Protein AF-A0A535RP37-F1 (afdb_monomer_lite)

Secondary structure (DSSP, 8-state):
-PPPHHHHHHHHH-HHHHHHHHHGGGTTGGGSHHHHHTS-HHHHHHHHHHHHHHHHHHHHH-GGGSTTTTSTTPPPHHHHHHHHHHHHHHHHT----HHHHHHHHHHH-HHHHHHHHHHS--

Structure (mmCIF, N/CA/C/O backbone):
data_AF-A0A535RP37-F1
#
_entry.id   AF-A0A535RP37-F1
#
loop_
_atom_site.group_PDB
_atom_site.id
_atom_site.type_symbol
_atom_site.label_atom_id
_atom_site.label_alt_id
_atom_site.label_comp_id
_atom_site.label_asym_id
_atom_site.label_entity_id
_atom_site.label_seq_id
_atom_site.pdbx_PDB_ins_code
_atom_site.Cartn_x
_atom_site.Cartn_y
_atom_site.Cartn_z
_atom_site.occupancy
_atom_site.B_iso_or_equiv
_atom_site.auth_seq_id
_atom_site.auth_comp_id
_atom_site.auth_asym_id
_atom_site.auth_atom_id
_atom_site.pdbx_PDB_model_num
ATOM 1 N N . MET A 1 1 ? -8.580 6.113 -4.052 1.00 63.59 1 MET A N 1
ATOM 2 C CA . MET A 1 1 ? -8.240 6.667 -5.385 1.00 63.59 1 MET A CA 1
ATOM 3 C C . MET A 1 1 ? -7.875 5.509 -6.309 1.00 63.59 1 MET A C 1
ATOM 5 O O . MET A 1 1 ? -7.210 4.602 -5.830 1.00 63.59 1 MET A O 1
ATOM 9 N N . ILE A 1 2 ? -8.310 5.496 -7.570 1.00 74.38 2 ILE A N 1
ATOM 10 C CA . ILE A 1 2 ? -7.901 4.477 -8.559 1.00 74.38 2 ILE A CA 1
ATOM 11 C C . ILE A 1 2 ? -6.713 5.058 -9.353 1.00 74.38 2 ILE A C 1
ATOM 13 O O . ILE A 1 2 ? -6.782 6.242 -9.688 1.00 74.38 2 ILE A O 1
ATOM 17 N N . PRO A 1 3 ? -5.620 4.311 -9.610 1.00 75.12 3 PRO A N 1
ATOM 18 C CA . PRO A 1 3 ? -4.551 4.790 -10.485 1.00 75.12 3 PRO A CA 1
ATOM 19 C C . PRO A 1 3 ? -5.063 4.972 -11.919 1.00 75.12 3 PRO A C 1
ATOM 21 O O . PRO A 1 3 ? -5.871 4.174 -12.389 1.00 75.12 3 PRO A O 1
ATOM 24 N N . ASP A 1 4 ? -4.598 6.022 -12.595 1.00 79.19 4 ASP A N 1
ATOM 25 C CA . ASP A 1 4 ? -4.861 6.244 -14.017 1.00 79.19 4 ASP A CA 1
ATOM 26 C C . ASP A 1 4 ? -3.974 5.346 -14.889 1.00 79.19 4 ASP A C 1
ATOM 28 O O . ASP A 1 4 ? -2.899 4.898 -14.480 1.00 79.19 4 ASP A O 1
ATOM 32 N N . ASP A 1 5 ? -4.422 5.102 -16.120 1.00 76.75 5 ASP A N 1
ATOM 33 C CA . ASP A 1 5 ? -3.719 4.231 -17.069 1.00 76.75 5 ASP A CA 1
ATOM 34 C C . ASP A 1 5 ? -2.326 4.775 -17.431 1.00 76.75 5 ASP A C 1
ATOM 36 O O . ASP A 1 5 ? -1.399 4.007 -17.686 1.00 76.75 5 ASP A O 1
ATOM 40 N N . ALA A 1 6 ? -2.141 6.098 -17.361 1.00 74.88 6 ALA A N 1
ATOM 41 C CA . ALA A 1 6 ? -0.853 6.754 -17.570 1.00 74.88 6 ALA A CA 1
ATOM 42 C C . ALA A 1 6 ? 0.190 6.372 -16.501 1.00 74.88 6 ALA A C 1
ATOM 44 O O . ALA A 1 6 ? 1.348 6.121 -16.839 1.00 74.88 6 ALA A O 1
ATOM 45 N N . LEU A 1 7 ? -0.203 6.276 -15.222 1.00 74.94 7 LEU A N 1
ATOM 46 C CA . LEU A 1 7 ? 0.690 5.814 -14.156 1.00 74.94 7 LEU A CA 1
ATOM 47 C C . LEU A 1 7 ? 1.077 4.345 -14.349 1.00 74.94 7 LEU A C 1
ATOM 49 O O . LEU A 1 7 ? 2.227 3.989 -14.103 1.00 74.94 7 LEU A O 1
ATOM 53 N N . ILE A 1 8 ? 0.139 3.507 -14.801 1.00 75.75 8 ILE A N 1
ATOM 54 C CA . ILE A 1 8 ? 0.390 2.082 -15.060 1.00 75.75 8 ILE A CA 1
ATOM 55 C C . ILE A 1 8 ? 1.374 1.923 -16.223 1.00 75.75 8 ILE A C 1
ATOM 57 O O . ILE A 1 8 ? 2.370 1.216 -16.077 1.00 75.75 8 ILE A O 1
ATOM 61 N N . ALA A 1 9 ? 1.158 2.631 -17.336 1.00 77.06 9 ALA A N 1
ATOM 62 C CA . ALA A 1 9 ? 2.059 2.610 -18.487 1.00 77.06 9 ALA A CA 1
ATOM 63 C C . ALA A 1 9 ? 3.485 3.056 -18.111 1.00 77.06 9 ALA A C 1
ATOM 65 O O . ALA A 1 9 ? 4.450 2.340 -18.381 1.00 77.06 9 ALA A O 1
ATOM 66 N N . LEU A 1 10 ? 3.619 4.177 -17.390 1.00 74.88 10 LEU A N 1
ATOM 67 C CA . LEU A 1 10 ? 4.918 4.692 -16.945 1.00 74.88 10 LEU A CA 1
ATOM 68 C C . LEU A 1 10 ? 5.622 3.746 -15.959 1.00 74.88 10 LEU A C 1
ATOM 70 O O . LEU A 1 10 ? 6.841 3.572 -15.995 1.00 74.88 10 LEU A O 1
ATOM 74 N N . ALA A 1 11 ? 4.868 3.134 -15.047 1.00 73.12 11 ALA A N 1
ATOM 75 C CA . ALA A 1 11 ? 5.401 2.164 -14.097 1.00 73.12 11 ALA A CA 1
ATOM 76 C C . ALA A 1 11 ? 5.777 0.832 -14.763 1.00 73.12 11 ALA A C 1
ATOM 78 O O . ALA A 1 11 ? 6.674 0.153 -14.272 1.00 73.12 11 ALA A O 1
ATOM 79 N N . ARG A 1 12 ? 5.151 0.474 -15.888 1.00 74.00 12 ARG A N 1
ATOM 80 C CA . ARG A 1 12 ? 5.552 -0.681 -16.698 1.00 74.00 12 ARG A CA 1
ATOM 81 C C . ARG A 1 12 ? 6.863 -0.423 -17.439 1.00 74.00 12 ARG A C 1
ATOM 83 O O . ARG A 1 12 ? 7.732 -1.285 -17.459 1.00 74.00 12 ARG A O 1
ATOM 90 N N . GLU A 1 13 ? 7.025 0.766 -18.014 1.00 75.19 13 GLU A N 1
ATOM 91 C CA . GLU A 1 13 ? 8.242 1.152 -18.745 1.00 75.19 13 GLU A CA 1
ATOM 92 C C . GLU A 1 13 ? 9.441 1.375 -17.812 1.00 75.19 13 GLU A C 1
ATOM 94 O O . GLU A 1 13 ? 10.581 1.035 -18.139 1.00 75.19 13 GLU A O 1
ATOM 99 N N . HIS A 1 14 ? 9.193 1.933 -16.624 1.00 74.31 14 HIS A N 1
ATOM 100 C CA . HIS A 1 14 ? 10.229 2.307 -15.663 1.00 74.31 14 HIS A CA 1
ATOM 101 C C . HIS A 1 14 ? 9.884 1.885 -14.225 1.00 74.31 14 HIS A C 1
ATOM 103 O O . HIS A 1 14 ? 9.822 2.741 -13.333 1.00 74.31 14 HIS A O 1
ATOM 109 N N . PRO A 1 15 ? 9.728 0.577 -13.940 1.00 69.56 15 PRO A N 1
ATOM 110 C CA . PRO A 1 15 ? 9.230 0.096 -12.647 1.00 69.56 15 PRO A CA 1
ATOM 111 C C . PRO A 1 15 ? 10.073 0.598 -11.476 1.00 69.56 15 PRO A C 1
ATOM 113 O O . PRO A 1 15 ? 9.546 1.108 -10.491 1.00 69.56 15 PRO A O 1
ATOM 116 N N . ARG A 1 16 ? 11.401 0.577 -11.621 1.00 71.31 16 ARG A N 1
ATOM 117 C CA . ARG A 1 16 ? 12.334 1.005 -10.568 1.00 71.31 16 ARG A CA 1
ATOM 118 C C . ARG A 1 16 ? 12.379 2.521 -10.389 1.00 71.31 16 ARG A C 1
ATOM 120 O O . ARG A 1 16 ? 12.449 3.006 -9.263 1.00 71.31 16 ARG A O 1
ATOM 127 N N . GLY A 1 17 ? 12.366 3.275 -11.489 1.00 74.94 17 GLY A N 1
ATOM 128 C CA . GLY A 1 17 ? 12.471 4.736 -11.460 1.00 74.94 17 GLY A CA 1
ATOM 129 C C . GLY A 1 17 ? 11.224 5.388 -10.868 1.00 74.94 17 GLY A C 1
ATOM 130 O O . GLY A 1 17 ? 11.330 6.292 -10.036 1.00 74.94 17 GLY A O 1
ATOM 131 N N . THR A 1 18 ? 10.055 4.885 -11.258 1.00 74.62 18 THR A N 1
ATOM 132 C CA . THR A 1 18 ? 8.762 5.366 -10.771 1.00 74.62 18 THR A CA 1
ATOM 133 C C . THR A 1 18 ? 8.553 4.976 -9.309 1.00 74.62 18 THR A C 1
ATOM 135 O O . THR A 1 18 ? 8.211 5.839 -8.503 1.00 74.62 18 THR A O 1
ATOM 138 N N . GLU A 1 19 ? 8.871 3.736 -8.918 1.00 73.12 19 GLU A N 1
ATOM 139 C CA . GLU A 1 19 ? 8.762 3.316 -7.515 1.00 73.12 19 GLU A CA 1
ATOM 140 C C . GLU A 1 19 ? 9.704 4.100 -6.604 1.00 73.12 19 GLU A C 1
ATOM 142 O O . GLU A 1 19 ? 9.298 4.585 -5.551 1.00 73.12 19 GLU A O 1
ATOM 147 N N . ARG A 1 20 ? 10.957 4.305 -7.027 1.00 77.50 20 ARG A N 1
ATOM 148 C CA . ARG A 1 20 ? 11.927 5.074 -6.246 1.00 77.50 20 ARG A CA 1
ATOM 149 C C . ARG A 1 20 ? 11.483 6.523 -6.061 1.00 77.50 20 ARG A C 1
ATOM 151 O O . ARG A 1 20 ? 11.644 7.053 -4.972 1.00 77.50 20 ARG A O 1
ATOM 158 N N . ARG A 1 21 ? 10.911 7.176 -7.075 1.00 79.94 21 ARG A N 1
ATOM 159 C CA . ARG A 1 21 ? 10.391 8.547 -6.922 1.00 79.94 21 ARG A CA 1
ATOM 160 C C . ARG A 1 21 ? 9.202 8.617 -5.963 1.00 79.94 21 ARG A C 1
ATOM 162 O O . ARG A 1 21 ? 9.114 9.571 -5.197 1.00 79.94 21 ARG A O 1
ATOM 169 N N . THR A 1 22 ? 8.331 7.611 -5.991 1.00 77.19 22 THR A N 1
ATOM 170 C CA . THR A 1 22 ? 7.095 7.594 -5.198 1.00 77.19 22 THR A CA 1
ATOM 171 C C . THR A 1 22 ? 7.322 7.141 -3.754 1.00 77.19 22 THR A C 1
ATOM 173 O O . THR A 1 22 ? 6.821 7.773 -2.828 1.00 77.19 22 THR A O 1
ATOM 176 N N . LEU A 1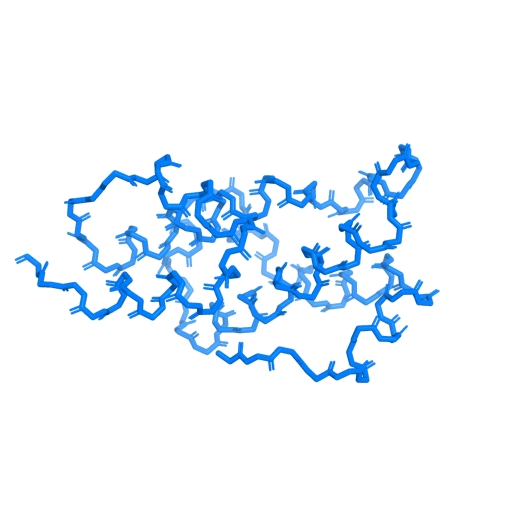 23 ? 8.080 6.061 -3.538 1.00 78.94 23 LEU A N 1
ATOM 177 C CA . LEU A 1 23 ? 8.207 5.402 -2.234 1.00 78.94 23 LEU A CA 1
ATOM 178 C C . LEU A 1 23 ? 9.438 5.827 -1.433 1.00 78.94 23 LEU A C 1
ATOM 180 O O . LEU A 1 23 ? 9.405 5.759 -0.206 1.00 78.94 23 LEU A O 1
ATOM 184 N N . LEU A 1 24 ? 10.520 6.286 -2.077 1.00 82.31 24 LEU A N 1
ATOM 185 C CA . LEU A 1 24 ? 11.730 6.702 -1.354 1.00 82.31 24 LEU A CA 1
ATOM 186 C C . LEU A 1 24 ? 11.459 7.790 -0.299 1.00 82.31 24 LEU A C 1
ATOM 188 O O . LEU A 1 24 ? 11.989 7.646 0.804 1.00 82.31 24 LEU A O 1
ATOM 192 N N . PRO A 1 25 ? 10.617 8.815 -0.556 1.00 85.12 25 PRO A N 1
ATOM 193 C CA . PRO A 1 25 ? 10.305 9.836 0.447 1.00 85.12 25 PRO A CA 1
ATOM 194 C C . PRO A 1 25 ? 9.615 9.288 1.704 1.00 85.12 25 PRO A C 1
ATOM 196 O O . PRO A 1 25 ? 9.753 9.864 2.778 1.00 85.12 25 PRO A O 1
ATOM 199 N N . VAL A 1 26 ? 8.894 8.170 1.586 1.00 85.69 26 VAL A N 1
ATOM 200 C CA . VAL A 1 26 ? 8.112 7.552 2.673 1.00 85.69 26 VAL A CA 1
ATOM 201 C C . VAL A 1 26 ? 8.709 6.224 3.151 1.00 85.69 26 VAL A C 1
ATOM 203 O O . VAL A 1 26 ? 8.104 5.518 3.952 1.00 85.69 26 VAL A O 1
ATOM 206 N N . ARG A 1 27 ? 9.926 5.876 2.715 1.00 83.88 27 ARG A N 1
ATOM 207 C CA . ARG A 1 27 ? 10.553 4.565 2.962 1.00 83.88 27 ARG A CA 1
ATOM 208 C C . ARG A 1 27 ? 10.662 4.197 4.444 1.00 83.88 27 ARG A C 1
ATOM 210 O O . ARG A 1 27 ? 10.560 3.021 4.780 1.00 83.88 27 ARG A O 1
ATOM 217 N N . GLY A 1 28 ? 10.880 5.178 5.321 1.00 85.56 28 GLY A N 1
ATOM 218 C CA . GLY A 1 28 ? 10.914 4.951 6.769 1.00 85.56 28 GLY A CA 1
ATOM 219 C C . GLY A 1 28 ? 9.558 4.502 7.320 1.00 85.56 28 GLY A C 1
ATOM 220 O O . GLY A 1 28 ? 9.491 3.569 8.114 1.00 85.56 28 GLY A O 1
ATOM 221 N N . ALA A 1 29 ? 8.473 5.103 6.829 1.00 88.75 29 ALA A N 1
ATOM 222 C CA . ALA A 1 29 ? 7.114 4.732 7.204 1.00 88.75 29 ALA A CA 1
ATOM 223 C C . ALA A 1 29 ? 6.699 3.366 6.640 1.00 88.75 29 ALA A C 1
ATOM 225 O O . ALA A 1 29 ? 5.898 2.670 7.249 1.00 88.75 29 ALA A O 1
ATOM 226 N N . LEU A 1 30 ? 7.290 2.936 5.523 1.00 88.94 30 LEU A N 1
ATOM 227 C CA . LEU A 1 30 ? 6.982 1.645 4.904 1.00 88.94 30 LEU A CA 1
ATOM 228 C C . LEU A 1 30 ? 7.688 0.436 5.544 1.00 88.94 30 LEU A C 1
ATOM 230 O O . LEU A 1 30 ? 7.624 -0.673 5.015 1.00 88.94 30 LEU A O 1
ATOM 234 N N . GLN A 1 31 ? 8.385 0.623 6.666 1.00 89.50 31 GLN A N 1
ATOM 235 C CA . GLN A 1 31 ? 9.066 -0.479 7.353 1.00 89.50 31 GLN A CA 1
ATOM 236 C C . GLN A 1 31 ? 8.108 -1.361 8.158 1.00 89.50 31 GLN A C 1
ATOM 238 O O . GLN A 1 31 ? 8.384 -2.546 8.342 1.00 89.50 31 GLN A O 1
ATOM 243 N N . ASN A 1 32 ? 7.007 -0.793 8.657 1.00 92.62 32 ASN A N 1
ATOM 244 C CA . ASN A 1 32 ? 6.028 -1.490 9.486 1.00 92.62 32 ASN A CA 1
ATOM 245 C C . ASN A 1 32 ? 4.660 -0.772 9.469 1.00 92.62 32 ASN A C 1
ATOM 247 O O . ASN A 1 32 ? 4.604 0.418 9.139 1.00 92.62 32 ASN A O 1
ATOM 251 N N . PRO A 1 33 ? 3.566 -1.455 9.863 1.00 95.31 33 PRO A N 1
ATOM 252 C CA . PRO A 1 33 ? 2.219 -0.878 9.854 1.00 95.31 33 PRO A CA 1
ATOM 253 C C . PRO A 1 33 ? 2.059 0.391 10.700 1.00 95.31 33 PRO A C 1
ATOM 255 O O . PRO A 1 33 ? 1.329 1.296 10.307 1.00 95.31 33 PRO A O 1
ATOM 258 N N . ALA A 1 34 ? 2.762 0.504 11.831 1.00 95.25 34 ALA A N 1
ATOM 259 C CA . ALA A 1 34 ? 2.675 1.680 12.699 1.00 95.25 34 ALA A CA 1
ATOM 260 C C . ALA A 1 34 ? 3.289 2.932 12.046 1.00 95.25 34 ALA A C 1
ATOM 262 O O . ALA A 1 34 ? 2.719 4.019 12.124 1.00 95.25 34 ALA A O 1
ATOM 263 N N . GLY A 1 35 ? 4.420 2.775 11.352 1.00 95.62 35 GLY A N 1
ATOM 264 C CA . GLY A 1 35 ? 5.041 3.840 10.567 1.00 95.62 35 GLY A CA 1
ATOM 265 C C . GLY A 1 35 ? 4.124 4.325 9.447 1.00 95.62 35 GLY A C 1
ATOM 266 O O . GLY A 1 35 ? 3.973 5.530 9.261 1.00 95.62 35 GLY A O 1
ATOM 267 N N . TYR A 1 36 ? 3.461 3.397 8.753 1.00 95.44 36 TYR A N 1
ATOM 268 C CA . TYR A 1 36 ? 2.457 3.721 7.742 1.00 95.44 36 TYR A CA 1
ATOM 269 C C . TYR A 1 36 ? 1.265 4.469 8.351 1.00 95.44 36 TYR A C 1
ATOM 271 O O . TYR A 1 36 ? 0.848 5.500 7.825 1.00 95.44 36 TYR A O 1
ATOM 279 N N . ALA A 1 37 ? 0.731 3.980 9.473 1.00 96.94 37 ALA A N 1
ATOM 280 C CA . ALA A 1 37 ? -0.434 4.561 10.135 1.00 96.94 37 ALA A CA 1
ATOM 281 C C . ALA A 1 37 ? -0.191 5.998 10.622 1.00 96.94 37 ALA A C 1
ATOM 283 O O . ALA A 1 37 ? -1.111 6.816 10.614 1.00 96.94 37 ALA A O 1
ATOM 284 N N . ALA A 1 38 ? 1.052 6.322 10.992 1.00 96.38 38 ALA A N 1
ATOM 285 C CA . ALA A 1 38 ? 1.461 7.663 11.402 1.00 96.38 38 ALA A CA 1
ATOM 286 C C . ALA A 1 38 ? 1.504 8.684 10.247 1.00 96.38 38 ALA A C 1
ATOM 288 O O . ALA A 1 38 ? 1.597 9.888 10.498 1.00 96.38 38 ALA A O 1
ATOM 289 N N . LEU A 1 39 ? 1.448 8.239 8.986 1.00 94.75 39 LEU A N 1
ATOM 290 C CA . LEU A 1 39 ? 1.429 9.141 7.837 1.00 94.75 39 LEU A CA 1
ATOM 291 C C . LEU A 1 39 ? 0.098 9.904 7.747 1.00 94.75 39 LEU A C 1
ATOM 293 O O . LEU A 1 39 ? -0.961 9.321 7.995 1.00 94.75 39 LEU A O 1
ATOM 297 N N . PRO A 1 40 ? 0.105 11.168 7.287 1.00 94.50 40 PRO A N 1
ATOM 298 C CA . PRO A 1 40 ? -1.110 11.872 6.892 1.00 94.50 40 PRO A CA 1
ATOM 299 C C . PRO A 1 40 ? -1.890 11.106 5.817 1.00 94.50 40 PRO A C 1
ATOM 301 O O . PRO A 1 40 ? -1.301 10.521 4.907 1.00 94.50 40 PRO A O 1
ATOM 304 N N . GLU A 1 41 ? -3.221 11.179 5.863 1.00 94.25 41 GLU A N 1
ATOM 305 C CA . GLU A 1 41 ? -4.096 10.476 4.913 1.00 94.25 41 GLU A CA 1
ATOM 306 C C . GLU A 1 41 ? -3.754 10.729 3.431 1.00 94.25 41 GLU A C 1
ATOM 308 O O . GLU A 1 41 ? -3.681 9.750 2.689 1.00 94.25 41 GLU A O 1
ATOM 313 N N . PRO A 1 42 ? -3.421 11.958 2.978 1.00 91.69 42 PRO A N 1
ATOM 314 C CA . PRO A 1 42 ? -3.023 12.179 1.584 1.00 91.69 42 PRO A CA 1
ATOM 315 C C . PRO A 1 42 ? -1.782 11.382 1.155 1.00 91.69 42 PRO A C 1
ATOM 317 O O . PRO A 1 42 ? -1.670 10.972 0.000 1.00 91.69 42 PRO A O 1
ATOM 320 N N . GLN A 1 43 ? -0.845 11.140 2.076 1.00 92.06 43 GLN A N 1
ATOM 321 C CA . GLN A 1 43 ? 0.343 10.331 1.798 1.00 92.06 43 GLN A CA 1
ATOM 322 C C . GLN A 1 43 ? -0.008 8.842 1.758 1.00 92.06 43 GLN A C 1
ATOM 324 O O . GLN A 1 43 ? 0.458 8.129 0.868 1.00 92.06 43 GLN A O 1
ATOM 329 N N . ARG A 1 44 ? -0.887 8.380 2.657 1.00 94.56 44 ARG A N 1
ATOM 330 C CA . ARG A 1 44 ? -1.418 7.010 2.617 1.00 94.56 44 ARG A CA 1
ATOM 331 C C . ARG A 1 44 ? -2.174 6.747 1.317 1.00 94.56 44 ARG A C 1
ATOM 333 O O . ARG A 1 44 ? -1.927 5.736 0.671 1.00 94.56 44 ARG A O 1
ATOM 340 N N . ASP A 1 45 ? -2.986 7.695 0.856 1.00 93.56 45 ASP A N 1
ATOM 341 C CA . ASP A 1 45 ? -3.705 7.616 -0.420 1.00 93.56 45 ASP A CA 1
ATOM 342 C C . ASP A 1 45 ? -2.774 7.514 -1.633 1.00 93.56 45 ASP A C 1
ATOM 344 O O . ASP A 1 45 ? -3.060 6.761 -2.571 1.00 93.56 45 ASP A O 1
ATOM 348 N N . ALA A 1 46 ? -1.649 8.236 -1.621 1.00 89.81 46 ALA A N 1
ATOM 349 C CA . ALA A 1 46 ? -0.626 8.118 -2.656 1.00 89.81 46 ALA A CA 1
ATOM 350 C C . ALA A 1 46 ? 0.010 6.716 -2.663 1.00 89.81 46 ALA A C 1
ATOM 352 O O . ALA A 1 46 ? 0.179 6.123 -3.732 1.00 89.81 46 ALA A O 1
ATOM 353 N N . ILE A 1 47 ? 0.286 6.152 -1.482 1.00 90.75 47 ILE A N 1
ATOM 354 C CA . ILE A 1 47 ? 0.802 4.783 -1.346 1.00 90.75 47 ILE A CA 1
ATOM 355 C C . ILE A 1 47 ? -0.236 3.761 -1.824 1.00 90.75 47 ILE A C 1
ATOM 357 O O . ILE A 1 47 ? 0.115 2.857 -2.574 1.00 90.75 47 ILE A O 1
ATOM 361 N N . VAL A 1 48 ? -1.515 3.920 -1.465 1.00 93.75 48 VAL A N 1
ATOM 362 C CA . VAL A 1 48 ? -2.611 3.046 -1.927 1.00 93.75 48 VAL A CA 1
ATOM 363 C C . VAL A 1 48 ? -2.716 3.067 -3.450 1.00 93.75 48 VAL 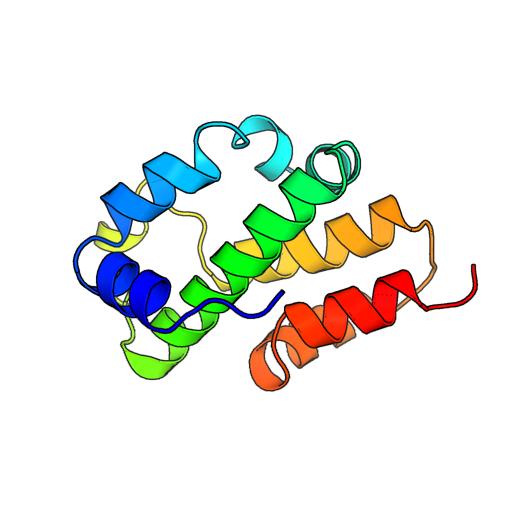A C 1
ATOM 365 O O . VAL A 1 48 ? -2.819 2.014 -4.079 1.00 93.75 48 VAL A O 1
ATOM 368 N N . ARG A 1 49 ? -2.657 4.258 -4.062 1.00 90.50 49 ARG A N 1
ATOM 369 C CA . ARG A 1 49 ? -2.684 4.411 -5.524 1.00 90.50 49 ARG A CA 1
ATOM 370 C C . ARG A 1 49 ? -1.506 3.688 -6.180 1.00 90.50 49 ARG A C 1
ATOM 372 O O . ARG A 1 49 ? -1.701 3.013 -7.188 1.00 90.50 49 ARG A O 1
ATOM 379 N N . TRP A 1 50 ? -0.309 3.816 -5.611 1.00 87.94 50 TRP A N 1
ATOM 380 C CA . TRP A 1 50 ? 0.886 3.144 -6.116 1.00 87.94 50 TRP A CA 1
ATOM 381 C C . TRP A 1 50 ? 0.814 1.621 -5.967 1.00 87.94 50 TRP A C 1
ATOM 383 O O . TRP A 1 50 ? 1.067 0.894 -6.924 1.00 87.94 50 TRP A O 1
ATOM 393 N N . ALA A 1 51 ? 0.419 1.137 -4.793 1.00 90.31 51 ALA A N 1
ATOM 394 C CA . ALA A 1 51 ? 0.293 -0.286 -4.515 1.00 90.31 51 ALA A CA 1
ATOM 395 C C . ALA A 1 51 ? -0.751 -0.954 -5.427 1.00 90.31 51 ALA A C 1
ATOM 397 O O . ALA A 1 51 ? -0.518 -2.052 -5.925 1.00 90.31 51 ALA A O 1
ATOM 398 N N . GLU A 1 52 ? -1.855 -0.267 -5.741 1.00 92.19 52 GLU A N 1
ATOM 399 C CA . GLU A 1 52 ? -2.833 -0.749 -6.724 1.00 92.19 52 GLU A CA 1
ATOM 400 C C . GLU A 1 52 ? -2.259 -0.801 -8.147 1.00 92.19 52 GLU A C 1
ATOM 402 O O . GLU A 1 52 ? -2.519 -1.760 -8.872 1.00 92.19 52 GLU A O 1
ATOM 407 N N . ALA A 1 53 ? -1.462 0.192 -8.556 1.00 87.00 53 ALA A N 1
ATOM 408 C CA . ALA A 1 53 ? -0.775 0.141 -9.847 1.00 87.00 53 ALA A CA 1
ATOM 409 C C . ALA A 1 53 ? 0.195 -1.053 -9.901 1.00 87.00 53 ALA A C 1
ATOM 411 O O . ALA A 1 53 ? 0.203 -1.798 -10.880 1.00 87.00 53 ALA A O 1
ATOM 412 N N . ARG A 1 54 ? 0.947 -1.291 -8.816 1.00 84.56 54 ARG A N 1
ATOM 413 C CA . ARG A 1 54 ? 1.878 -2.419 -8.698 1.00 84.56 54 ARG A CA 1
ATOM 414 C C . ARG A 1 54 ? 1.164 -3.768 -8.751 1.00 84.56 54 ARG A C 1
ATOM 416 O O . ARG A 1 54 ? 1.625 -4.647 -9.469 1.00 84.56 54 ARG A O 1
ATOM 423 N N . ARG A 1 55 ? 0.020 -3.910 -8.075 1.00 88.50 55 ARG A N 1
ATOM 424 C CA . ARG A 1 55 ? -0.826 -5.114 -8.135 1.00 88.50 55 ARG A CA 1
ATOM 425 C C . ARG A 1 55 ? -1.238 -5.451 -9.567 1.00 88.50 55 ARG A C 1
ATOM 427 O O . ARG A 1 55 ? -1.130 -6.603 -9.977 1.00 88.50 55 ARG A O 1
ATOM 434 N N . ARG A 1 56 ? -1.692 -4.452 -10.333 1.00 87.00 56 ARG A N 1
ATOM 435 C CA . ARG A 1 56 ? -2.098 -4.642 -11.737 1.00 87.00 56 ARG A CA 1
ATOM 436 C C . ARG A 1 56 ? -0.919 -5.084 -12.599 1.00 87.00 56 ARG A C 1
ATOM 438 O O . ARG A 1 56 ? -1.012 -6.107 -13.256 1.00 87.00 56 ARG A O 1
ATOM 445 N N . ILE A 1 57 ? 0.213 -4.389 -12.498 1.00 80.56 57 ILE A N 1
ATOM 446 C CA . ILE A 1 57 ? 1.447 -4.736 -13.223 1.00 80.56 57 ILE A CA 1
ATOM 447 C C . ILE A 1 57 ? 1.939 -6.144 -12.853 1.00 80.56 57 ILE A C 1
ATOM 449 O O . ILE A 1 57 ? 2.337 -6.914 -13.719 1.00 80.56 57 ILE A O 1
ATOM 453 N N . HIS A 1 58 ? 1.902 -6.511 -11.571 1.00 80.25 58 HIS A N 1
ATOM 454 C CA . HIS A 1 58 ? 2.294 -7.844 -11.116 1.00 80.25 58 HIS A CA 1
ATOM 455 C C . HIS A 1 58 ? 1.436 -8.935 -11.765 1.00 80.25 58 HIS A C 1
ATOM 457 O O . HIS A 1 58 ? 1.964 -9.906 -12.301 1.00 80.25 58 HIS A O 1
ATOM 463 N N . ARG A 1 59 ? 0.113 -8.766 -11.715 1.00 82.12 59 ARG A N 1
ATOM 464 C CA . ARG A 1 59 ? -0.856 -9.742 -12.218 1.00 82.12 59 ARG A CA 1
ATOM 465 C C . ARG A 1 59 ? -0.846 -9.840 -13.744 1.00 82.12 59 ARG A C 1
ATOM 467 O O . ARG A 1 59 ? -0.984 -10.939 -14.268 1.00 82.12 59 ARG A O 1
ATOM 474 N N . ASP A 1 60 ? -0.693 -8.710 -14.427 1.00 80.56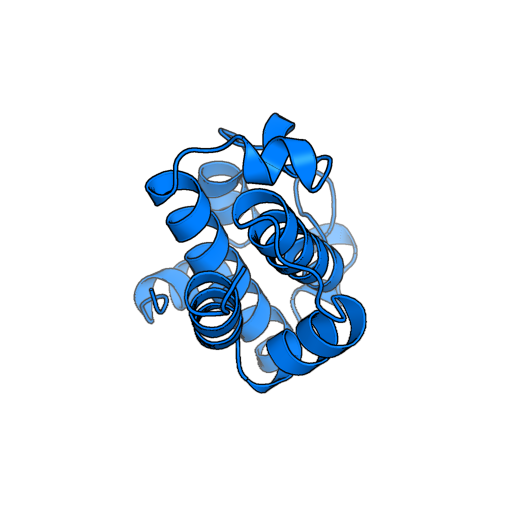 60 ASP A N 1
ATOM 475 C CA . ASP A 1 60 ? -0.928 -8.618 -15.869 1.00 80.56 60 ASP A CA 1
ATOM 476 C C . ASP A 1 60 ? 0.387 -8.749 -16.674 1.00 80.56 60 ASP A C 1
ATOM 478 O O . ASP A 1 60 ? 0.364 -9.254 -17.794 1.00 80.56 60 ASP A O 1
ATOM 482 N N . ASP A 1 61 ? 1.541 -8.382 -16.092 1.00 70.06 61 ASP A N 1
ATOM 483 C CA . ASP A 1 61 ? 2.846 -8.332 -16.778 1.00 70.06 61 ASP A CA 1
ATOM 484 C C . ASP A 1 61 ? 3.955 -9.181 -16.100 1.00 70.06 61 ASP A C 1
ATOM 486 O O . ASP A 1 61 ? 5.098 -9.182 -16.558 1.00 70.06 61 ASP A O 1
ATOM 490 N N . ALA A 1 62 ? 3.661 -9.889 -14.997 1.00 68.25 62 ALA A N 1
ATOM 491 C CA . ALA A 1 62 ? 4.598 -10.758 -14.258 1.00 68.25 62 ALA A CA 1
ATOM 492 C C . ALA A 1 62 ? 5.944 -10.100 -13.865 1.00 68.25 62 ALA A C 1
ATOM 494 O O . ALA A 1 62 ? 6.959 -10.779 -13.707 1.00 68.25 62 ALA A O 1
ATOM 495 N N . VAL A 1 63 ? 5.970 -8.776 -13.669 1.00 64.25 63 VAL A N 1
ATOM 496 C CA . VAL A 1 63 ? 7.211 -7.994 -13.467 1.00 64.25 63 VAL A CA 1
ATOM 497 C C . VAL A 1 63 ? 8.037 -8.448 -12.255 1.00 64.25 63 VAL A C 1
ATOM 499 O O . VAL A 1 63 ? 9.260 -8.295 -12.256 1.00 64.25 63 VAL A O 1
ATOM 502 N N . ASP A 1 64 ? 7.402 -9.043 -11.244 1.00 62.72 64 ASP A N 1
ATOM 503 C CA . ASP A 1 64 ? 8.081 -9.559 -10.046 1.00 62.72 64 ASP A CA 1
ATOM 504 C C . ASP A 1 64 ? 8.677 -10.969 -10.226 1.00 62.72 64 ASP A C 1
ATOM 506 O O . ASP A 1 64 ? 9.350 -11.461 -9.322 1.00 62.72 64 ASP A O 1
ATOM 510 N N . ALA A 1 65 ? 8.459 -11.631 -11.369 1.00 61.66 65 ALA A N 1
ATOM 511 C CA . ALA A 1 65 ? 9.049 -12.942 -11.649 1.00 61.66 65 ALA A CA 1
ATOM 512 C C . ALA A 1 65 ? 10.575 -12.865 -11.859 1.00 61.66 65 ALA A C 1
ATOM 514 O O . ALA A 1 65 ? 11.285 -13.841 -11.615 1.00 61.66 65 ALA A O 1
ATOM 515 N N . ASP A 1 66 ? 11.093 -11.699 -12.265 1.00 65.06 66 ASP A N 1
ATOM 516 C CA . ASP A 1 66 ? 12.529 -11.434 -12.331 1.00 65.06 66 ASP A CA 1
ATOM 517 C C . ASP A 1 66 ? 13.035 -10.854 -11.000 1.00 65.06 66 ASP A C 1
ATOM 519 O O . ASP A 1 66 ? 12.722 -9.730 -10.597 1.00 65.06 66 ASP A O 1
ATOM 523 N N . ARG A 1 67 ? 13.897 -11.617 -10.324 1.00 63.19 67 ARG A N 1
ATOM 524 C CA . ARG A 1 67 ? 14.510 -11.234 -9.048 1.00 63.19 67 ARG A CA 1
ATOM 525 C C . ARG A 1 67 ? 15.335 -9.943 -9.138 1.00 63.19 67 ARG A C 1
ATOM 527 O O . ARG A 1 67 ? 15.467 -9.251 -8.129 1.00 63.19 67 ARG A O 1
ATOM 534 N N . ALA A 1 68 ? 15.876 -9.590 -10.307 1.00 66.62 68 ALA A N 1
ATOM 535 C CA . ALA A 1 68 ? 16.614 -8.343 -10.508 1.00 66.62 68 ALA A CA 1
ATOM 536 C C . ALA A 1 68 ? 15.705 -7.102 -10.441 1.00 66.62 68 ALA A C 1
ATOM 538 O O . ALA A 1 68 ? 16.169 -6.021 -10.058 1.00 66.62 68 ALA A O 1
ATOM 539 N N . ASN A 1 69 ? 14.409 -7.264 -10.733 1.00 60.88 69 ASN A N 1
ATOM 540 C CA . ASN A 1 69 ? 13.410 -6.213 -10.560 1.00 60.88 69 ASN A CA 1
ATOM 541 C C . ASN A 1 69 ? 13.091 -5.974 -9.080 1.00 60.88 69 ASN A C 1
ATOM 543 O O . ASN A 1 69 ? 12.833 -4.836 -8.708 1.00 60.88 69 ASN A O 1
ATOM 547 N N . LEU A 1 70 ? 13.207 -7.002 -8.231 1.00 60.19 70 LEU A N 1
ATOM 548 C CA . LEU A 1 70 ? 12.935 -6.950 -6.787 1.00 60.19 70 LEU A CA 1
ATOM 549 C C . LEU A 1 70 ? 14.120 -6.486 -5.923 1.00 60.19 70 LEU A C 1
ATOM 551 O O . LEU A 1 70 ? 14.032 -6.515 -4.695 1.00 60.19 70 LEU A O 1
ATOM 555 N N . ALA A 1 71 ? 15.252 -6.089 -6.513 1.00 61.16 71 ALA A N 1
ATOM 556 C CA . ALA A 1 71 ? 16.358 -5.584 -5.701 1.00 61.16 71 ALA A CA 1
ATOM 557 C C . ALA A 1 71 ? 15.988 -4.233 -5.061 1.00 61.16 71 ALA A C 1
ATOM 559 O O . ALA A 1 71 ? 15.278 -3.431 -5.679 1.00 61.16 71 ALA A O 1
ATOM 560 N N . ASP A 1 72 ? 16.520 -3.979 -3.857 1.00 55.62 72 ASP A N 1
ATOM 561 C CA . ASP A 1 72 ? 16.384 -2.710 -3.124 1.00 55.62 72 ASP A CA 1
ATOM 562 C C . ASP A 1 72 ? 16.468 -1.520 -4.102 1.00 55.62 72 ASP A C 1
ATOM 564 O O . ASP A 1 72 ? 17.430 -1.438 -4.880 1.00 55.62 72 ASP A O 1
ATOM 568 N N . PRO A 1 73 ? 15.452 -0.634 -4.137 1.00 58.66 73 PRO A N 1
ATOM 569 C CA . PRO A 1 73 ? 14.434 -0.396 -3.103 1.00 58.66 73 PRO A CA 1
ATOM 570 C C . PRO A 1 73 ? 13.050 -1.030 -3.319 1.00 58.66 73 PRO A C 1
ATOM 572 O O . PRO A 1 73 ? 12.126 -0.624 -2.617 1.00 58.66 73 PRO A O 1
ATOM 575 N N . LEU A 1 74 ? 12.866 -1.973 -4.252 1.00 69.50 74 LEU A N 1
ATOM 576 C CA . LEU A 1 74 ? 11.523 -2.510 -4.518 1.00 69.50 74 LEU A CA 1
ATOM 577 C C . LEU A 1 74 ? 10.985 -3.366 -3.362 1.00 69.50 74 LEU A C 1
ATOM 579 O O . LEU A 1 74 ? 11.625 -4.328 -2.935 1.00 69.50 74 LEU A O 1
ATOM 583 N N . ILE A 1 75 ? 9.783 -3.035 -2.883 1.00 78.56 75 ILE A N 1
ATOM 584 C CA . ILE A 1 75 ? 9.044 -3.874 -1.931 1.00 78.56 75 ILE A CA 1
ATOM 585 C C . ILE A 1 75 ? 8.233 -4.884 -2.757 1.00 78.56 75 ILE A C 1
ATOM 587 O O . ILE A 1 75 ? 7.483 -4.455 -3.634 1.00 78.56 75 ILE A O 1
ATOM 591 N N . PRO A 1 76 ? 8.333 -6.205 -2.499 1.00 83.44 76 PRO A N 1
ATOM 592 C CA . PRO A 1 76 ? 7.503 -7.189 -3.194 1.00 83.44 76 PRO A CA 1
ATOM 593 C C . PRO A 1 76 ? 6.018 -6.826 -3.106 1.00 83.44 76 PRO A C 1
ATOM 595 O O . PRO A 1 76 ? 5.559 -6.433 -2.031 1.00 83.44 76 PRO A O 1
ATOM 598 N N . GLU A 1 77 ? 5.26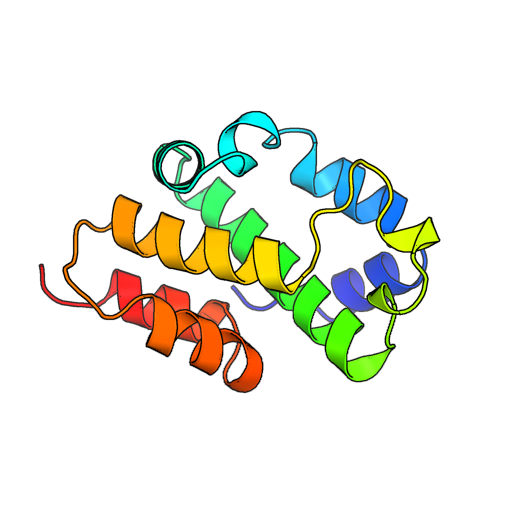2 -6.985 -4.196 1.00 87.38 77 GLU A N 1
ATOM 599 C CA . GLU A 1 77 ? 3.856 -6.555 -4.263 1.00 87.38 77 GLU A CA 1
ATOM 600 C C . GLU A 1 77 ? 3.027 -7.108 -3.098 1.00 87.38 77 GLU A C 1
ATOM 602 O O . GLU A 1 77 ? 2.366 -6.339 -2.401 1.00 87.38 77 GLU A O 1
ATOM 607 N N . ALA A 1 78 ? 3.152 -8.404 -2.802 1.00 89.31 78 ALA A N 1
ATOM 608 C CA . ALA A 1 78 ? 2.431 -9.036 -1.700 1.00 89.31 78 ALA A CA 1
ATOM 609 C C . ALA A 1 78 ? 2.760 -8.399 -0.337 1.00 89.31 78 ALA A C 1
ATOM 611 O O . ALA A 1 78 ? 1.874 -8.203 0.495 1.00 89.31 78 ALA A O 1
ATOM 612 N N . ARG A 1 79 ? 4.025 -8.011 -0.120 1.00 89.69 79 ARG A N 1
ATOM 613 C CA . ARG A 1 79 ? 4.457 -7.325 1.105 1.00 89.69 79 ARG A CA 1
ATOM 614 C C . ARG A 1 79 ? 3.915 -5.898 1.167 1.00 89.69 79 ARG A C 1
ATOM 616 O O . ARG A 1 79 ? 3.500 -5.461 2.235 1.00 89.69 79 ARG A O 1
ATOM 623 N N . LEU A 1 80 ? 3.908 -5.177 0.046 1.00 91.00 80 LEU A N 1
ATOM 624 C CA . LEU A 1 80 ? 3.338 -3.831 -0.027 1.00 91.00 80 LEU A CA 1
ATOM 625 C C . LEU A 1 80 ? 1.821 -3.859 0.217 1.00 91.00 80 LEU A C 1
ATOM 627 O O . LEU A 1 80 ? 1.306 -3.017 0.951 1.00 91.00 80 LEU A O 1
ATOM 631 N N . ARG A 1 81 ? 1.118 -4.851 -0.340 1.00 94.44 81 ARG A N 1
ATOM 632 C CA . ARG A 1 81 ? -0.315 -5.078 -0.115 1.00 94.44 81 ARG A CA 1
ATOM 633 C C . ARG A 1 81 ? -0.619 -5.327 1.361 1.00 94.44 81 ARG A C 1
ATOM 635 O O . ARG A 1 81 ? -1.481 -4.645 1.910 1.00 94.44 81 ARG A O 1
ATOM 642 N N . ALA A 1 82 ? 0.110 -6.248 1.994 1.00 95.75 82 ALA A N 1
ATOM 643 C CA . ALA A 1 82 ? -0.040 -6.544 3.418 1.00 95.75 82 ALA A CA 1
ATOM 644 C C . ALA A 1 82 ? 0.157 -5.293 4.282 1.00 95.75 82 ALA A C 1
ATOM 646 O O . ALA A 1 82 ? -0.712 -4.935 5.073 1.00 95.75 82 ALA A O 1
ATOM 647 N N . LEU A 1 83 ? 1.245 -4.558 4.037 1.00 95.38 83 LEU A N 1
ATOM 648 C CA . LEU A 1 83 ? 1.569 -3.335 4.762 1.00 95.38 83 LEU A CA 1
ATOM 649 C C . LEU A 1 83 ? 0.473 -2.263 4.661 1.00 95.38 83 LEU A C 1
ATOM 651 O O . LEU A 1 83 ? 0.172 -1.610 5.657 1.00 95.38 83 LEU A O 1
ATOM 655 N N . VAL A 1 84 ? -0.113 -2.062 3.475 1.00 96.38 84 VAL A N 1
ATOM 656 C CA . VAL A 1 84 ? -1.198 -1.086 3.288 1.00 96.38 84 VAL A CA 1
ATOM 657 C C . VAL A 1 84 ? -2.441 -1.488 4.080 1.00 96.38 84 VAL A C 1
ATOM 659 O O . VAL A 1 84 ? -3.021 -0.645 4.758 1.00 96.38 84 VAL A O 1
ATOM 662 N N . VAL A 1 85 ? -2.848 -2.759 4.015 1.00 97.62 85 VAL A N 1
ATOM 663 C CA . VAL A 1 85 ? -4.037 -3.244 4.733 1.00 97.62 85 VAL A CA 1
ATOM 664 C C . VAL A 1 85 ? -3.834 -3.141 6.243 1.00 97.62 85 VAL A C 1
ATOM 666 O O . VAL A 1 85 ? -4.637 -2.512 6.928 1.00 97.62 85 VAL A O 1
ATOM 669 N N . GLU A 1 86 ? -2.737 -3.691 6.760 1.00 97.50 86 GLU A N 1
ATOM 670 C CA . GLU A 1 86 ? -2.411 -3.652 8.189 1.00 97.50 86 GLU A CA 1
ATOM 671 C C . GLU A 1 86 ? -2.243 -2.215 8.697 1.00 97.50 86 GLU A C 1
ATOM 673 O O . GLU A 1 86 ? -2.693 -1.872 9.790 1.00 97.50 86 GLU A O 1
ATOM 678 N N . GLY A 1 87 ? -1.625 -1.352 7.891 1.00 97.06 87 GLY A N 1
ATOM 67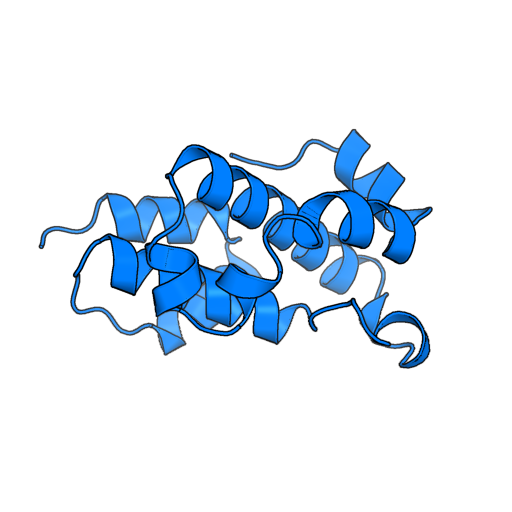9 C CA . GLY A 1 87 ? -1.418 0.049 8.220 1.00 97.06 87 GLY A CA 1
ATOM 680 C C . GLY A 1 87 ? -2.715 0.863 8.264 1.00 97.06 87 GLY A C 1
ATOM 681 O O . GLY A 1 87 ? -2.871 1.706 9.144 1.00 97.06 87 GLY A O 1
ATOM 682 N N . GLU A 1 88 ? -3.672 0.610 7.368 1.00 97.69 88 GLU A N 1
ATOM 683 C CA . GLU A 1 88 ? -4.992 1.260 7.411 1.00 97.69 88 GLU A CA 1
ATOM 684 C C . GLU A 1 88 ? -5.850 0.747 8.578 1.00 97.69 88 GLU A C 1
ATOM 686 O O . GLU A 1 88 ? -6.555 1.535 9.215 1.00 97.69 88 GLU A O 1
ATOM 691 N N . ILE A 1 89 ? -5.749 -0.540 8.928 1.00 97.19 89 ILE A N 1
ATOM 692 C CA . ILE A 1 89 ? -6.368 -1.086 10.148 1.00 97.19 89 ILE A CA 1
ATOM 693 C C . ILE A 1 89 ? -5.790 -0.379 11.381 1.00 97.19 89 ILE A C 1
ATOM 695 O O . ILE A 1 89 ? -6.539 0.127 12.216 1.00 97.19 89 ILE A O 1
ATOM 699 N N . ALA A 1 90 ? -4.462 -0.257 11.464 1.00 96.62 90 ALA A N 1
ATOM 700 C CA . ALA A 1 90 ? -3.794 0.438 12.562 1.00 96.62 90 ALA A CA 1
ATOM 701 C C . ALA A 1 90 ? -4.161 1.933 12.632 1.00 96.62 90 ALA A C 1
ATOM 703 O O . ALA A 1 90 ? -4.354 2.466 13.723 1.00 96.62 90 ALA A O 1
ATOM 704 N N . ALA A 1 91 ? -4.301 2.611 11.488 1.00 96.25 91 ALA A N 1
ATOM 705 C CA . ALA A 1 91 ? -4.681 4.024 11.430 1.00 96.25 91 ALA A CA 1
ATOM 706 C C . ALA A 1 91 ? -6.132 4.278 11.874 1.00 96.25 91 ALA A C 1
ATOM 708 O O . ALA A 1 91 ? -6.441 5.331 12.435 1.00 96.25 91 ALA A O 1
ATOM 709 N N . THR A 1 92 ? -7.035 3.333 11.604 1.00 94.81 92 THR A N 1
ATOM 710 C CA . THR A 1 92 ? -8.459 3.447 11.958 1.00 94.81 92 THR A CA 1
ATOM 711 C C . THR A 1 92 ? -8.761 2.955 13.372 1.00 94.81 92 THR A C 1
ATOM 713 O O . THR A 1 92 ? -9.697 3.471 13.995 1.00 94.81 92 THR A O 1
ATOM 716 N N . GLY A 1 93 ? -7.944 2.028 13.883 1.00 93.44 93 GLY A N 1
ATOM 717 C CA . GLY A 1 93 ? -8.062 1.437 15.215 1.00 93.44 93 GLY A CA 1
ATOM 718 C C . GLY A 1 93 ? -9.147 0.363 15.321 1.00 93.44 93 GLY A C 1
ATOM 719 O O . GLY A 1 93 ? -9.635 0.119 16.419 1.00 93.44 93 GLY A O 1
ATOM 720 N N . ILE A 1 94 ? -9.556 -0.237 14.200 1.00 91.50 94 ILE A N 1
ATOM 721 C CA . ILE A 1 94 ? -10.627 -1.242 14.157 1.00 91.50 94 ILE A CA 1
ATOM 722 C C . ILE A 1 94 ? -10.091 -2.659 14.404 1.00 91.50 94 ILE A C 1
ATOM 724 O O . ILE A 1 94 ? -8.950 -2.972 14.064 1.00 91.50 94 ILE A O 1
ATOM 728 N N . ALA A 1 95 ? -10.935 -3.542 14.941 1.00 91.12 95 ALA A N 1
ATOM 729 C CA . ALA A 1 95 ? -10.626 -4.962 15.101 1.00 91.12 95 ALA A CA 1
ATOM 730 C C . ALA A 1 95 ? -11.264 -5.780 13.966 1.00 91.12 95 ALA A C 1
ATOM 732 O O . ALA A 1 95 ? -12.443 -6.125 14.021 1.00 91.12 95 ALA A O 1
ATOM 733 N N . VAL A 1 96 ? -10.483 -6.084 12.929 1.00 91.38 96 VAL A N 1
ATOM 734 C CA . VAL A 1 96 ? -10.913 -6.877 11.764 1.00 91.38 96 VAL A CA 1
ATOM 735 C C . VAL A 1 96 ? -9.867 -7.929 11.405 1.00 91.38 96 VAL A C 1
ATOM 737 O O . VAL A 1 96 ? -8.697 -7.805 11.769 1.00 91.38 96 VAL A O 1
ATOM 740 N N . ASP A 1 97 ? -10.278 -8.960 10.667 1.00 93.19 97 ASP A N 1
ATOM 741 C CA . ASP A 1 97 ? -9.363 -9.975 10.145 1.00 93.19 97 ASP A CA 1
ATOM 742 C C . ASP A 1 97 ? -8.513 -9.401 8.999 1.00 93.19 97 ASP A C 1
ATOM 744 O O . ASP A 1 97 ? -8.924 -9.358 7.836 1.00 93.19 97 ASP A O 1
ATOM 748 N N . GLY A 1 98 ? -7.309 -8.936 9.339 1.00 91.94 98 GLY A N 1
ATOM 749 C CA . GLY A 1 98 ? -6.370 -8.370 8.376 1.00 91.94 98 GLY A CA 1
ATOM 750 C C . GLY A 1 98 ? -5.927 -9.365 7.303 1.00 91.94 98 GLY A C 1
ATOM 751 O O . GLY A 1 98 ? -5.793 -8.974 6.147 1.00 91.94 98 GLY A O 1
ATOM 752 N N . ALA A 1 99 ? -5.766 -10.649 7.638 1.00 92.69 99 ALA A N 1
ATOM 753 C CA . ALA A 1 99 ? -5.324 -11.658 6.676 1.00 92.69 99 ALA A CA 1
ATOM 754 C C . ALA A 1 99 ? -6.385 -11.881 5.589 1.00 92.69 99 ALA A C 1
ATOM 756 O O . ALA A 1 99 ? -6.064 -11.873 4.398 1.00 92.69 99 ALA A O 1
ATOM 757 N N . ALA A 1 100 ? -7.659 -11.971 5.983 1.00 94.12 100 ALA A N 1
ATOM 758 C CA . ALA A 1 100 ? -8.767 -12.057 5.034 1.00 94.12 100 ALA A CA 1
ATOM 759 C C . ALA A 1 100 ? -8.835 -10.827 4.109 1.00 94.12 100 ALA A C 1
ATOM 761 O O . ALA A 1 100 ? -9.074 -10.957 2.905 1.00 94.12 100 ALA A O 1
ATOM 762 N N . LEU A 1 101 ? -8.587 -9.628 4.644 1.00 95.81 101 LEU A N 1
ATOM 763 C CA . LEU A 1 101 ? -8.582 -8.392 3.858 1.00 95.81 101 LEU A CA 1
ATOM 764 C C . LEU A 1 101 ? -7.387 -8.293 2.898 1.00 95.81 101 LEU A C 1
ATOM 766 O O . LEU A 1 101 ? -7.544 -7.759 1.800 1.00 95.81 101 LEU A O 1
ATOM 770 N N . VAL A 1 102 ? -6.216 -8.828 3.258 1.00 95.38 102 VAL A N 1
ATOM 771 C CA . VAL A 1 102 ? -5.040 -8.886 2.369 1.00 95.38 102 VAL A CA 1
ATOM 772 C C . VAL A 1 102 ? -5.296 -9.771 1.151 1.00 95.38 102 VAL A C 1
ATOM 774 O O . VAL A 1 102 ? -4.936 -9.387 0.034 1.00 95.38 102 VAL A O 1
ATOM 777 N N . GLU A 1 103 ? -5.945 -10.918 1.339 1.00 93.81 103 GLU A N 1
ATOM 778 C CA . GLU A 1 103 ? -6.304 -11.818 0.237 1.00 93.81 103 GLU A CA 1
ATOM 779 C C . GLU A 1 103 ? -7.370 -11.198 -0.672 1.00 93.81 103 GLU A C 1
ATOM 781 O O . GLU A 1 103 ? -7.224 -11.161 -1.898 1.00 93.81 103 GLU A O 1
ATOM 786 N N . ARG A 1 104 ? -8.410 -10.598 -0.082 1.00 96.19 104 ARG A N 1
ATOM 787 C CA . ARG A 1 104 ? -9.428 -9.858 -0.841 1.00 96.19 104 ARG A CA 1
ATOM 788 C C . ARG A 1 104 ? -8.832 -8.678 -1.604 1.00 96.19 104 ARG A C 1
ATOM 790 O O . ARG A 1 104 ? -9.184 -8.462 -2.759 1.00 96.19 104 ARG A O 1
ATOM 797 N N . ALA A 1 105 ? -7.865 -7.962 -1.030 1.00 94.50 105 ALA A N 1
ATOM 798 C CA . ALA A 1 105 ? -7.191 -6.852 -1.704 1.00 94.50 105 ALA A CA 1
ATOM 799 C C . ALA A 1 105 ? -6.471 -7.280 -2.992 1.00 94.50 105 ALA A C 1
ATOM 801 O O . ALA A 1 105 ? -6.356 -6.471 -3.917 1.00 94.50 105 ALA A O 1
ATOM 802 N N . TYR A 1 106 ? -6.016 -8.535 -3.092 1.00 91.38 106 TYR A N 1
ATOM 803 C CA . TYR A 1 106 ? -5.406 -9.038 -4.322 1.00 91.38 106 TYR A CA 1
ATOM 804 C C . TYR A 1 106 ? -6.419 -9.182 -5.462 1.00 91.38 106 TYR A C 1
ATOM 806 O O . TYR A 1 106 ? -6.085 -8.888 -6.608 1.00 91.38 106 TYR A O 1
ATOM 814 N N . SER A 1 107 ? -7.653 -9.593 -5.171 1.00 91.19 107 SER A N 1
ATOM 815 C CA . SER A 1 107 ? -8.697 -9.798 -6.183 1.00 91.19 107 SER A CA 1
ATOM 816 C C . SER A 1 107 ? -9.519 -8.526 -6.430 1.00 91.19 107 SER A C 1
ATOM 818 O O . SER A 1 107 ? -9.592 -8.047 -7.565 1.00 91.19 107 SER A O 1
ATOM 820 N N . GLU A 1 108 ? -10.057 -7.932 -5.366 1.00 93.81 108 GLU A N 1
ATOM 821 C CA . GLU A 1 108 ? -10.961 -6.772 -5.377 1.00 93.81 108 GLU A CA 1
ATOM 822 C C . GLU A 1 108 ? -10.227 -5.435 -5.584 1.00 93.81 108 GLU A C 1
ATOM 824 O O . GLU A 1 108 ? -10.805 -4.466 -6.079 1.00 93.81 108 GLU A O 1
ATOM 829 N N . GLY A 1 109 ? -8.934 -5.386 -5.251 1.00 93.81 109 GLY A N 1
ATOM 830 C CA . GLY A 1 109 ? -8.097 -4.194 -5.338 1.00 93.81 109 GLY A CA 1
ATOM 831 C C . GLY A 1 109 ? -8.029 -3.394 -4.038 1.00 93.81 109 GLY A C 1
ATOM 832 O O . GLY A 1 109 ? -8.994 -3.263 -3.280 1.00 93.81 109 GLY A O 1
ATOM 833 N N . LEU A 1 110 ? -6.865 -2.788 -3.803 1.00 94.88 110 LEU A N 1
ATOM 834 C CA . LEU A 1 110 ? -6.580 -2.037 -2.578 1.00 94.88 110 LEU A CA 1
ATOM 835 C C . LEU A 1 110 ? -7.539 -0.858 -2.331 1.00 94.88 110 LEU A C 1
ATOM 837 O O . LEU A 1 110 ? -7.976 -0.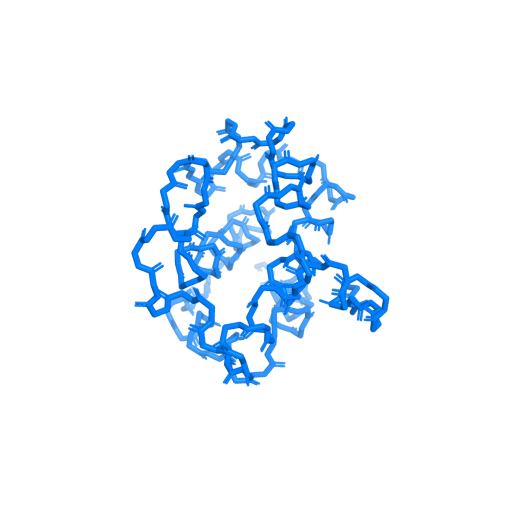691 -1.194 1.00 94.88 110 LEU A O 1
ATOM 841 N N . PRO A 1 111 ? -7.948 -0.050 -3.333 1.00 96.00 111 PRO A N 1
ATOM 842 C CA . PRO A 1 111 ? -8.829 1.089 -3.081 1.00 96.00 111 PRO A CA 1
ATOM 843 C C . PRO A 1 111 ? -10.205 0.709 -2.521 1.00 96.00 111 PRO A C 1
ATOM 845 O O . PRO A 1 111 ? -10.810 1.521 -1.819 1.00 96.00 111 PRO A O 1
ATOM 848 N N . ALA A 1 112 ? -10.714 -0.485 -2.847 1.00 95.25 112 ALA A N 1
ATOM 849 C CA . ALA A 1 112 ? -11.983 -0.983 -2.326 1.00 95.25 112 ALA A CA 1
ATOM 850 C C . ALA A 1 112 ? -11.839 -1.386 -0.853 1.00 95.25 112 ALA A C 1
ATOM 852 O O . ALA A 1 112 ? -12.584 -0.886 -0.011 1.00 95.25 112 ALA A O 1
ATOM 853 N N . ILE A 1 113 ? -10.811 -2.179 -0.540 1.00 96.94 113 ILE A N 1
ATOM 854 C CA . ILE A 1 113 ? -10.521 -2.643 0.823 1.00 96.94 113 ILE A CA 1
ATOM 855 C C . ILE A 1 113 ? -10.203 -1.482 1.768 1.00 96.94 113 ILE A C 1
ATOM 857 O O . ILE A 1 113 ? -10.744 -1.409 2.866 1.00 96.94 113 ILE A O 1
ATOM 861 N N . VAL A 1 114 ? -9.408 -0.504 1.332 1.00 96.50 114 VAL A N 1
ATOM 862 C CA . VAL A 1 114 ? -9.108 0.689 2.144 1.00 96.50 114 VAL A CA 1
ATOM 863 C C . VAL A 1 114 ? -10.376 1.492 2.445 1.00 96.50 114 VAL A C 1
ATOM 865 O O . VAL A 1 114 ? -10.558 1.988 3.556 1.00 96.50 114 VAL A O 1
ATOM 868 N N . ARG A 1 115 ? -11.292 1.607 1.476 1.00 96.00 115 ARG A N 1
ATOM 869 C CA . ARG A 1 115 ? -12.579 2.281 1.688 1.00 96.00 115 ARG A CA 1
ATOM 870 C C . ARG A 1 115 ? -13.458 1.523 2.683 1.00 96.00 115 ARG A C 1
ATOM 872 O O . ARG A 1 115 ? -14.158 2.173 3.452 1.00 96.00 115 ARG A O 1
ATOM 879 N N . GLU A 1 116 ? -13.448 0.194 2.643 1.00 95.75 116 GLU A N 1
ATOM 880 C CA . GLU A 1 116 ? -14.151 -0.659 3.606 1.00 95.75 116 GLU A CA 1
ATOM 881 C C . GLU A 1 116 ? -13.610 -0.438 5.023 1.00 95.75 116 GLU A C 1
ATOM 883 O O . GLU A 1 116 ? -14.379 -0.062 5.904 1.00 95.75 116 GLU A O 1
ATOM 888 N N . ILE A 1 117 ? -12.287 -0.532 5.208 1.00 96.38 117 ILE A N 1
ATOM 889 C CA . ILE A 1 117 ? -11.604 -0.295 6.491 1.00 96.38 117 ILE A CA 1
ATOM 890 C C . ILE A 1 117 ? -11.966 1.081 7.064 1.00 96.38 117 ILE A C 1
ATOM 892 O O . ILE A 1 117 ? -12.423 1.187 8.198 1.00 96.38 117 ILE A O 1
ATOM 896 N N . ARG A 1 118 ? -11.845 2.150 6.266 1.00 95.19 118 ARG A N 1
ATOM 897 C CA . ARG A 1 118 ? -12.129 3.525 6.720 1.00 95.19 118 ARG A CA 1
ATOM 898 C C . ARG A 1 118 ? -13.602 3.793 7.044 1.00 95.19 118 ARG A C 1
ATOM 900 O O . ARG A 1 118 ? -13.901 4.802 7.677 1.00 95.19 118 ARG A O 1
ATOM 907 N N . ARG A 1 119 ? -14.523 2.944 6.580 1.00 94.69 119 ARG A N 1
ATOM 908 C CA . ARG A 1 119 ? -15.968 3.056 6.844 1.00 94.69 119 ARG A CA 1
ATOM 909 C C . ARG A 1 119 ? -16.454 2.111 7.937 1.00 94.69 119 ARG A C 1
ATOM 911 O O . ARG A 1 119 ? -17.613 2.224 8.331 1.00 94.69 119 ARG A O 1
ATOM 918 N N . ALA A 1 120 ? -15.615 1.184 8.390 1.00 91.44 120 ALA A N 1
ATOM 919 C CA . ALA A 1 120 ? -15.981 0.247 9.433 1.00 91.44 120 ALA A CA 1
ATOM 920 C C . ALA A 1 120 ? -16.263 0.993 10.752 1.00 91.44 120 ALA A C 1
ATOM 922 O O . ALA A 1 120 ? -15.566 1.961 11.076 1.00 91.44 120 ALA A O 1
ATOM 923 N N . PRO A 1 121 ? -17.288 0.573 11.514 1.00 83.56 121 PRO A N 1
ATOM 924 C CA . PRO A 1 121 ? -17.492 1.083 12.861 1.00 83.56 121 PRO A CA 1
ATOM 925 C C . PRO A 1 121 ? -16.301 0.693 13.747 1.00 83.56 121 PRO A C 1
ATOM 927 O O . PRO A 1 121 ? -15.729 -0.386 13.584 1.00 83.56 121 PRO A O 1
ATOM 930 N N . ARG A 1 122 ? -15.927 1.597 14.655 1.00 77.69 122 ARG A N 1
ATOM 931 C CA . ARG A 1 122 ? -14.897 1.355 15.673 1.00 77.69 122 ARG A CA 1
ATOM 932 C C . ARG A 1 122 ? -15.426 0.497 16.810 1.00 77.69 122 ARG A C 1
ATOM 934 O O . ARG A 1 122 ? -16.607 0.696 17.172 1.00 77.69 122 ARG A O 1
#

Foldseek 3Di:
DAADPVLLVVCLVPVPVSCCVLCVVLVVLLPALQSLLPDDPVNLVSLLNVLQSVLCCCVPVVQVVDVVSCPPPHDPSLSSLLSSQSNLCVNQVDDDDSVVLSVCCSVVNSVVSSVVSNPDDD

Sequence (122 aa):
MIPDDALIALAREHPRGTERRTLLPVRGALQNPAGYAALPEPQRDAIVRWAEARRRIHRDDAVDADRANLADPLIPEARLRALVVEGEIAATGIAVDGAALVERAYSEGLPAIVREIRRAPR

pLDDT: mean 85.23, std 11.18, range [55.62, 97.69]

Radius of gyration: 13.63 Å; chains: 1; bounding box: 34×25×34 Å